Protein 6JIE (pdb70)

Structure (mmCIF, N/CA/C/O backbone):
data_6JIE
#
_entry.id   6JIE
#
_cell.length_a   28.936
_cell.length_b   34.356
_cell.length_c   42.371
_cell.angle_alpha   90.070
_cell.angle_beta   104.480
_cell.angle_gamma   105.490
#
_symmetry.space_group_name_H-M   'P 1'
#
loop_
_entity.id
_entity.type
_entity.pdbx_description
1 polymer YaeO
2 non-polymer 'MAGNESIUM ION'
3 water water
#
loop_
_atom_site.group_PDB
_atom_site.id
_atom_site.type_symbol
_atom_site.label_atom_id
_atom_site.label_alt_id
_atom_site.label_comp_id
_atom_site.label_asym_id
_atom_site.label_entity_id
_atom_site.label_seq_id
_atom_site.pdbx_PDB_ins_code
_atom_site.Cartn_x
_atom_site.Cartn_y
_atom_site.Cartn_z
_atom_site.occupancy
_atom_site.B_iso_or_equiv
_atom_site.auth_seq_id
_atom_site.auth_comp_id
_atom_site.auth_asym_id
_atom_site.auth_atom_id
_atom_site.pdbx_PDB_model_num
ATOM 1 N N . SER A 1 5 ? -15.192 -6.119 -0.603 1.00 63.91 5 SER B N 1
ATOM 2 C CA . SER A 1 5 ? -15.057 -6.315 -2.043 1.00 67.41 5 SER B CA 1
ATOM 3 C C . SER A 1 5 ? -15.062 -4.984 -2.791 1.00 67.64 5 SER B C 1
ATOM 4 O O . SER A 1 5 ? -14.268 -4.091 -2.494 1.00 69.41 5 SER B O 1
ATOM 7 N N . GLN A 1 6 ? -15.965 -4.855 -3.762 1.00 66.68 6 GLN B N 1
ATOM 8 C CA . GLN A 1 6 ? -16.037 -3.679 -4.625 1.00 61.06 6 GLN B CA 1
ATOM 9 C C . GLN A 1 6 ? -17.408 -3.029 -4.480 1.00 56.23 6 GLN B C 1
ATOM 10 O O . GLN A 1 6 ? -18.420 -3.601 -4.901 1.00 61.94 6 GLN B O 1
ATOM 16 N N . TYR A 1 7 ? -17.436 -1.833 -3.897 1.00 45.45 7 TYR B N 1
ATOM 17 C CA . TYR A 1 7 ? -18.683 -1.104 -3.723 1.00 35.34 7 TYR B CA 1
ATOM 18 C C . TYR A 1 7 ? -19.035 -0.329 -4.986 1.00 30.11 7 TYR B C 1
ATOM 19 O O . TYR A 1 7 ? -18.173 0.292 -5.614 1.00 38.80 7 TYR B O 1
ATOM 28 N N . ASP A 1 8 ? -20.307 -0.374 -5.362 1.00 20.75 8 ASP B N 1
ATOM 29 C CA . ASP A 1 8 ? -20.817 0.450 -6.457 1.00 22.22 8 ASP B CA 1
ATOM 30 C C . ASP A 1 8 ? -21.286 1.759 -5.835 1.00 20.51 8 ASP B C 1
ATOM 31 O O . ASP A 1 8 ? -22.406 1.855 -5.331 1.00 18.22 8 ASP B O 1
ATOM 36 N N . TYR A 1 9 ? -20.433 2.781 -5.878 1.00 17.74 9 TYR B N 1
ATOM 37 C CA . TYR A 1 9 ? -20.775 4.032 -5.204 1.00 15.81 9 TYR B CA 1
ATOM 38 C C . TYR A 1 9 ? -21.877 4.799 -5.927 1.00 15.05 9 TYR B C 1
ATOM 39 O O . TYR A 1 9 ? -22.614 5.571 -5.297 1.00 14.15 9 TYR B O 1
ATOM 48 N N . ILE A 1 10 ? -22.009 4.604 -7.236 1.00 13.06 10 ILE B N 1
ATOM 49 C CA . ILE A 1 10 ? -23.145 5.165 -7.966 1.00 14.37 10 ILE B CA 1
ATOM 50 C C . ILE A 1 10 ? -24.445 4.577 -7.442 1.00 20.67 10 ILE B C 1
ATOM 51 O O . ILE A 1 10 ? -25.403 5.299 -7.140 1.00 15.25 10 ILE B O 1
ATOM 56 N N . GLU A 1 11 ? -24.491 3.246 -7.326 1.00 19.05 11 GLU B N 1
ATOM 57 C CA . GLU A 1 11 ? -25.671 2.577 -6.798 1.00 17.22 11 GLU B CA 1
ATOM 58 C C . GLU A 1 11 ? -25.972 3.039 -5.379 1.00 21.43 11 GLU B C 1
ATOM 59 O O . GLU A 1 11 ? -27.129 3.308 -5.036 1.00 13.23 11 GLU B O 1
ATOM 65 N N . LEU A 1 12 ? -24.936 3.163 -4.548 1.00 17.28 12 LEU B N 1
ATOM 66 C CA . LEU A 1 12 ? -25.135 3.583 -3.167 1.00 13.46 12 LEU B CA 1
ATOM 67 C C . LEU A 1 12 ? -25.642 5.018 -3.075 1.00 14.70 12 LEU B C 1
ATOM 68 O O . LEU A 1 12 ? -26.518 5.310 -2.255 1.00 14.03 12 LEU B O 1
ATOM 73 N N . ALA A 1 13 ? -25.107 5.931 -3.895 1.00 14.22 13 ALA B N 1
ATOM 74 C CA . ALA A 1 13 ? -25.613 7.302 -3.915 1.00 13.13 13 ALA B CA 1
ATOM 75 C C . ALA A 1 13 ? -27.094 7.345 -4.266 1.00 18.60 13 ALA B C 1
ATOM 76 O O . ALA A 1 13 ? -27.858 8.120 -3.684 1.00 13.86 13 ALA B O 1
ATOM 78 N N . CYS A 1 14 ? -27.516 6.533 -5.226 1.00 11.06 14 CYS B N 1
ATOM 79 C CA . CYS A 1 14 ? -28.934 6.469 -5.562 1.00 9.60 14 CYS B CA 1
ATOM 80 C C . CYS A 1 14 ? -29.752 5.817 -4.450 1.00 13.40 14 CYS B C 1
ATOM 81 O O . CYS A 1 14 ? -30.876 6.254 -4.168 1.00 15.04 14 CYS B O 1
ATOM 84 N N . LEU A 1 15 ? -29.224 4.752 -3.826 1.00 13.53 15 LEU B N 1
ATOM 85 C CA . LEU A 1 15 ? -29.967 4.055 -2.778 1.00 14.44 15 LEU B CA 1
ATOM 86 C C . LEU A 1 15 ? -30.367 5.013 -1.666 1.00 15.84 15 LEU B C 1
ATOM 87 O O . LEU A 1 15 ? -31.501 4.975 -1.173 1.00 16.32 15 LEU B O 1
ATOM 92 N N . PHE A 1 16 ? -29.451 5.889 -1.267 1.00 11.80 16 PHE B N 1
ATOM 93 C CA . PHE A 1 16 ? -29.682 6.833 -0.182 1.00 14.84 16 PHE B CA 1
ATOM 94 C C . PHE A 1 16 ? -30.087 8.224 -0.671 1.00 13.48 16 PHE B C 1
ATOM 95 O O . PHE A 1 16 ? -30.196 9.143 0.144 1.00 12.52 16 PHE B O 1
ATOM 103 N N . HIS A 1 17 ? -30.300 8.405 -1.972 1.00 10.26 17 HIS B N 1
ATOM 104 C CA . HIS A 1 17 ? -30.635 9.707 -2.562 1.00 11.96 17 HIS B CA 1
ATOM 105 C C . HIS A 1 17 ? -29.690 10.798 -2.074 1.00 15.16 17 HIS B C 1
ATOM 106 O O . HIS A 1 17 ? -30.102 11.830 -1.539 1.00 12.87 17 HIS B O 1
ATOM 113 N N . LEU A 1 18 ? -28.421 10.553 -2.278 1.00 8.64 18 LEU B N 1
ATOM 114 C CA . LEU A 1 18 ? -27.430 11.475 -1.750 1.00 10.76 18 LEU B CA 1
ATOM 115 C C . LEU A 1 18 ? -27.310 12.705 -2.641 1.00 10.52 18 LEU B C 1
ATOM 116 O O . LEU A 1 18 ? -27.349 12.583 -3.864 1.00 9.64 18 LEU B O 1
ATOM 121 N N . PRO A 1 19 ? -27.111 13.889 -2.053 1.00 9.29 19 PRO B N 1
ATOM 122 C CA . PRO A 1 19 ? -26.753 15.061 -2.858 1.00 8.69 19 PRO B CA 1
ATOM 123 C C . PRO A 1 19 ? -25.324 14.922 -3.357 1.00 13.00 19 PRO B C 1
ATOM 124 O O . PRO A 1 19 ? -24.408 14.682 -2.567 1.00 11.19 19 PRO B O 1
ATOM 128 N N . VAL A 1 20 ? -25.136 15.066 -4.674 1.00 10.34 20 VAL B N 1
ATOM 129 C CA . VAL A 1 20 ? -23.827 14.853 -5.283 1.00 8.39 20 VAL B CA 1
ATOM 130 C C . VAL A 1 20 ? -23.555 15.883 -6.365 1.00 10.96 20 VAL B C 1
ATOM 131 O O . VAL A 1 20 ? -24.470 16.428 -6.984 1.00 10.30 20 VAL B O 1
ATOM 135 N N . LYS A 1 21 ? -22.267 16.135 -6.572 1.00 10.64 21 LYS B N 1
ATOM 136 C CA . LYS A 1 21 ? -21.740 16.905 -7.689 1.00 7.74 21 LYS B CA 1
ATOM 137 C C . LYS A 1 21 ? -21.067 15.924 -8.638 1.00 7.96 21 LYS B C 1
ATOM 138 O O . LYS A 1 21 ? -20.119 15.222 -8.251 1.00 9.48 21 LYS B O 1
ATOM 144 N N . LEU A 1 22 ? -21.534 15.891 -9.880 1.00 10.03 22 LEU B N 1
ATOM 145 C CA . LEU A 1 22 ? -20.982 14.994 -10.885 1.00 10.71 22 LEU B CA 1
ATOM 146 C C . LEU A 1 22 ? -20.187 15.802 -11.892 1.00 12.11 22 LEU B C 1
ATOM 147 O O . LEU A 1 22 ? -20.670 16.819 -12.400 1.00 14.59 22 LEU B O 1
ATOM 152 N N . THR A 1 23 ? -18.968 15.365 -12.164 1.00 10.11 23 THR B N 1
ATOM 153 C CA . THR A 1 23 ? -18.147 15.973 -13.199 1.00 10.36 23 THR B CA 1
ATOM 154 C C . THR A 1 23 ? -17.966 14.965 -14.325 1.00 13.64 23 THR B C 1
ATOM 155 O O . THR A 1 23 ? -17.564 13.826 -14.078 1.00 12.31 23 THR B O 1
ATOM 159 N N . MET A 1 24 ? -18.262 15.389 -15.551 1.00 11.73 24 MET B N 1
ATOM 160 C CA . MET A 1 24 ? -18.159 14.521 -16.712 1.00 14.50 24 MET B CA 1
ATOM 161 C C . MET A 1 24 ? -16.770 14.612 -17.320 1.00 15.19 24 MET B C 1
ATOM 162 O O . MET A 1 24 ? -15.989 15.523 -17.022 1.00 17.04 24 MET B O 1
ATOM 167 N N . LYS A 1 25 ? -16.468 13.645 -18.197 1.00 14.68 25 LYS B N 1
ATOM 168 C CA . LYS A 1 25 ? -15.178 13.640 -18.874 1.00 16.54 25 LYS B CA 1
ATOM 169 C C . LYS A 1 25 ? -15.018 14.857 -19.765 1.00 26.43 25 LYS B C 1
ATOM 170 O O . LYS A 1 25 ? -13.888 15.260 -20.050 1.00 19.20 25 LYS B O 1
ATOM 176 N N . SER A 1 26 ? -16.129 15.457 -20.188 1.00 16.52 26 SER B N 1
ATOM 177 C CA . SER A 1 26 ? -16.095 16.721 -20.908 1.00 22.42 26 SER B CA 1
ATOM 178 C C . SER A 1 26 ? -15.627 17.865 -20.032 1.00 21.27 26 SER B C 1
ATOM 179 O O . SER A 1 26 ? -15.174 18.891 -20.551 1.00 21.25 26 SER B O 1
ATOM 182 N N . GLY A 1 27 ? -15.750 17.715 -18.718 1.00 15.87 27 GLY B N 1
ATOM 183 C CA . GLY A 1 27 ? -15.495 18.773 -17.766 1.00 23.24 27 GLY B CA 1
ATOM 184 C C . GLY A 1 27 ? -16.740 19.450 -17.234 1.00 18.94 27 GLY B C 1
ATOM 185 O O . GLY A 1 27 ? -16.650 20.200 -16.248 1.00 18.33 27 GLY B O 1
ATOM 186 N N . GLU A 1 28 ? -17.897 19.212 -17.843 1.00 16.02 28 GLU B N 1
ATOM 187 C CA . GLU A 1 28 ? -19.120 19.830 -17.351 1.00 12.94 28 GLU B CA 1
ATOM 188 C C . GLU A 1 28 ? -19.464 19.310 -15.960 1.00 11.60 28 GLU B C 1
ATOM 189 O O . GLU A 1 28 ? -19.322 18.119 -15.674 1.00 13.10 28 GLU B O 1
ATOM 195 N N . VAL A 1 29 ? -19.952 20.201 -15.104 1.00 16.03 29 VAL B N 1
ATOM 196 C CA . VAL A 1 29 ? -20.336 19.849 -13.738 1.00 13.10 29 VAL B CA 1
ATOM 197 C C . VAL A 1 29 ? -21.852 19.910 -13.602 1.00 11.54 29 VAL B C 1
ATOM 198 O O . VAL A 1 29 ? -22.500 20.813 -14.143 1.00 14.33 29 VAL B O 1
ATOM 202 N N . TYR A 1 30 ? -22.419 18.930 -12.896 1.00 10.02 30 TYR B N 1
ATOM 203 C CA . TYR A 1 30 ? -23.835 18.909 -12.550 1.00 12.94 30 TYR B CA 1
ATOM 204 C C . TYR A 1 30 ? -23.971 18.693 -11.054 1.00 12.97 30 TYR B C 1
ATOM 205 O O . TYR A 1 30 ? -23.231 17.891 -10.482 1.00 14.47 30 TYR B O 1
ATOM 214 N N . TYR A 1 31 ? -24.935 19.376 -10.428 1.00 15.09 31 TYR B N 1
ATOM 215 C CA . TYR A 1 31 ? -25.238 19.207 -9.008 1.00 15.56 31 TYR B CA 1
ATOM 216 C C . TYR A 1 31 ? -26.678 18.728 -8.843 1.00 12.74 31 TYR B C 1
ATOM 217 O O . TYR A 1 31 ? -27.578 19.226 -9.519 1.00 12.23 31 TYR B O 1
ATOM 226 N N . GLY A 1 32 ? -26.926 17.798 -7.925 1.00 8.04 32 GLY B N 1
ATOM 227 C CA . GLY A 1 32 ? -28.309 17.490 -7.603 1.00 9.94 32 GLY B CA 1
ATOM 228 C C . GLY A 1 32 ? -28.397 16.301 -6.672 1.00 11.22 32 GLY B C 1
ATOM 229 O O . GLY A 1 32 ? -27.435 15.973 -5.982 1.00 12.02 32 GLY B O 1
ATOM 230 N N . VAL A 1 33 ? -29.561 15.657 -6.686 1.00 9.13 33 VAL B N 1
ATOM 231 C CA . VAL A 1 33 ? -29.831 14.492 -5.860 1.00 8.03 33 VAL B CA 1
ATOM 232 C C . VAL A 1 33 ? -29.765 13.250 -6.737 1.00 10.04 33 VAL B C 1
ATOM 233 O O . VAL A 1 33 ? -30.423 13.181 -7.787 1.00 13.52 33 VAL B O 1
ATOM 237 N N . ALA A 1 34 ? -28.959 12.279 -6.320 1.00 8.53 34 ALA B N 1
ATOM 238 C CA . ALA A 1 34 ? -28.850 11.016 -7.044 1.00 7.36 34 ALA B CA 1
ATOM 239 C C . ALA A 1 34 ? -30.156 10.244 -6.927 1.00 14.75 34 ALA B C 1
ATOM 240 O O . ALA A 1 34 ? -30.539 9.832 -5.829 1.00 14.26 34 ALA B O 1
ATOM 242 N N . ALA A 1 35 ? -30.838 10.044 -8.051 1.00 14.05 35 ALA B N 1
ATOM 243 C CA . ALA A 1 35 ? -32.190 9.505 -8.045 1.00 13.12 35 ALA B CA 1
ATOM 244 C C . ALA A 1 35 ? -32.231 8.008 -8.311 1.00 15.94 35 ALA B C 1
ATOM 245 O O . ALA A 1 35 ? -32.834 7.255 -7.537 1.00 16.90 35 ALA B O 1
ATOM 247 N N . ASP A 1 36 ? -31.611 7.561 -9.397 1.00 12.23 36 ASP B N 1
ATOM 248 C CA . ASP A 1 36 ? -31.733 6.168 -9.792 1.00 10.44 36 ASP B CA 1
ATOM 249 C C . ASP A 1 36 ? -30.706 5.897 -10.878 1.00 10.53 36 ASP B C 1
ATOM 250 O O . ASP A 1 36 ? -30.133 6.821 -11.469 1.00 16.67 36 ASP B O 1
ATOM 255 N N . THR A 1 37 ? -30.456 4.620 -11.107 1.00 13.42 37 THR B N 1
ATOM 256 C CA . THR A 1 37 ? -29.710 4.190 -12.274 1.00 18.42 37 THR B CA 1
ATOM 257 C C . THR A 1 37 ? -30.706 3.623 -13.271 1.00 18.95 37 THR B C 1
ATOM 258 O O . THR A 1 37 ? -31.637 2.905 -12.895 1.00 24.35 37 THR B O 1
ATOM 262 N N . GLN A 1 38 ? -30.550 3.994 -14.535 1.00 14.06 38 GLN B N 1
ATOM 263 C CA . GLN A 1 38 ? -31.436 3.470 -15.562 1.00 15.74 38 GLN B CA 1
ATOM 264 C C . GLN A 1 38 ? -30.724 3.628 -16.891 1.00 16.34 38 GLN B C 1
ATOM 265 O O . GLN A 1 38 ? -29.715 4.326 -16.988 1.00 17.93 38 GLN B O 1
ATOM 271 N N . ARG A 1 39 ? -31.259 2.973 -17.916 1.00 20.08 39 ARG B N 1
ATOM 272 C CA . ARG A 1 39 ? -30.753 3.171 -19.262 1.00 19.22 39 ARG B CA 1
ATOM 273 C C . ARG A 1 39 ? -31.523 4.289 -19.952 1.00 27.56 39 ARG B C 1
ATOM 274 O O . ARG A 1 39 ? -32.732 4.436 -19.760 1.00 29.26 39 ARG B O 1
ATOM 282 N N . ASN A 1 40 ? -30.813 5.082 -20.750 1.00 20.16 40 ASN B N 1
ATOM 283 C CA . ASN A 1 40 ? -31.453 6.128 -21.538 1.00 14.33 40 ASN B CA 1
ATOM 284 C C . ASN A 1 40 ? -32.063 5.504 -22.790 1.00 19.38 40 ASN B C 1
ATOM 285 O O . ASN A 1 40 ? -32.064 4.284 -22.958 1.00 18.45 40 ASN B O 1
ATOM 290 N N . SER A 1 41 ? -32.590 6.336 -23.694 1.00 21.84 41 SER B N 1
ATOM 291 C CA . SER A 1 41 ? -33.239 5.818 -24.896 1.00 20.96 41 SER B CA 1
ATOM 292 C C . SER A 1 41 ? -32.259 5.126 -25.827 1.00 20.86 41 SER B C 1
ATOM 293 O O . SER A 1 41 ? -32.676 4.300 -26.643 1.00 23.94 41 SER B O 1
ATOM 296 N N . GLN A 1 42 ? -30.973 5.453 -25.723 1.00 21.71 42 GLN B N 1
ATOM 297 C CA . GLN A 1 42 ? -29.909 4.801 -26.466 1.00 21.14 42 GLN B CA 1
ATOM 298 C C . GLN A 1 42 ? -29.416 3.518 -25.801 1.00 21.27 42 GLN B C 1
ATOM 299 O O . GLN A 1 42 ? -28.484 2.886 -26.320 1.00 21.00 42 GLN B O 1
ATOM 305 N N . LYS A 1 43 ? -30.035 3.118 -24.688 1.00 19.44 43 LYS B N 1
ATOM 306 C CA . LYS A 1 43 ? -29.714 1.912 -23.929 1.00 17.36 43 LYS B CA 1
ATOM 307 C C . LYS A 1 43 ? -28.361 2.004 -23.248 1.00 18.08 43 LYS B C 1
ATOM 308 O O . LYS A 1 43 ? -27.744 0.972 -22.953 1.00 19.06 43 LYS B O 1
ATOM 314 N N . GLN A 1 44 ? -27.888 3.223 -22.997 1.00 15.13 44 GLN B N 1
ATOM 315 C CA . GLN A 1 44 ? -26.652 3.453 -22.264 1.00 15.83 44 GLN B CA 1
ATOM 316 C C . GLN A 1 44 ? -26.961 3.558 -20.779 1.00 12.60 44 GLN B C 1
ATOM 317 O O . GLN A 1 44 ? -27.985 4.116 -20.400 1.00 17.16 44 GLN B O 1
ATOM 323 N N . GLU A 1 45 ? -26.083 2.993 -19.947 1.00 14.83 45 GLU B N 1
ATOM 324 C CA . GLU A 1 45 ? -26.283 3.051 -18.501 1.00 16.93 45 GLU B CA 1
ATOM 325 C C . GLU A 1 45 ? -26.110 4.482 -18.024 1.00 16.62 45 GLU B C 1
ATOM 326 O O . GLU A 1 45 ? -25.119 5.137 -18.357 1.00 18.15 45 GLU B O 1
ATOM 332 N N . CYS A 1 46 ? -27.059 4.952 -17.218 1.00 13.57 46 CYS B N 1
ATOM 333 C CA . CYS A 1 46 ? -27.054 6.331 -16.750 1.00 13.37 46 CYS B CA 1
ATOM 334 C C . CYS A 1 46 ? -27.351 6.380 -15.261 1.00 13.17 46 CYS B C 1
ATOM 335 O O . CYS A 1 46 ? -27.958 5.471 -14.688 1.00 14.34 46 CYS B O 1
ATOM 338 N N . ILE A 1 47 ? -26.920 7.468 -14.637 1.00 13.43 47 ILE B N 1
ATOM 339 C CA . ILE A 1 47 ? -27.467 7.883 -13.351 1.00 10.33 47 ILE B CA 1
ATOM 340 C C . ILE A 1 47 ? -28.473 8.996 -13.615 1.00 11.52 47 ILE B C 1
ATOM 341 O O . ILE A 1 47 ? -28.203 9.914 -14.395 1.00 11.13 47 ILE B O 1
ATOM 346 N N . ALA A 1 48 ? -29.648 8.897 -12.998 1.00 11.42 48 ALA B N 1
ATOM 347 C CA . ALA A 1 48 ? -30.632 9.965 -13.061 1.00 10.48 48 ALA B CA 1
ATOM 348 C C . ALA A 1 48 ? -30.321 10.939 -11.936 1.00 10.90 48 ALA B C 1
ATOM 349 O O . ALA A 1 48 ? -30.320 10.551 -10.768 1.00 12.09 48 ALA B O 1
ATOM 351 N N . LEU A 1 49 ? -30.019 12.179 -12.293 1.00 11.47 49 LEU B N 1
ATOM 352 C CA . LEU A 1 49 ? -29.617 13.198 -11.332 1.00 12.61 49 LEU B CA 1
ATOM 353 C C . LEU A 1 49 ? -30.676 14.287 -11.343 1.00 11.45 49 LEU B C 1
ATOM 354 O O . LEU A 1 49 ? -30.873 14.952 -12.363 1.00 11.70 49 LEU B O 1
ATOM 359 N N . ARG A 1 50 ? -31.352 14.472 -10.214 1.00 11.88 50 ARG B N 1
ATOM 360 C CA . ARG A 1 50 ? -32.395 15.495 -10.112 1.00 8.51 50 ARG B CA 1
ATOM 361 C C . ARG A 1 50 ? -31.732 16.805 -9.721 1.00 11.49 50 ARG B C 1
ATOM 362 O O . ARG A 1 50 ? -31.342 17.001 -8.570 1.00 12.09 50 ARG B O 1
ATOM 370 N N . GLY A 1 51 ? -31.586 17.707 -10.686 1.00 11.69 51 GLY B N 1
ATOM 371 C CA . GLY A 1 51 ? -31.008 19.005 -10.435 1.00 10.56 51 GLY B CA 1
ATOM 372 C C . GLY A 1 51 ? -32.036 20.027 -9.990 1.00 12.71 51 GLY B C 1
ATOM 373 O O . GLY A 1 51 ? -33.211 19.726 -9.760 1.00 10.91 51 GLY B O 1
ATOM 374 N N . GLU A 1 52 ? -31.574 21.280 -9.902 1.00 18.61 52 GLU B N 1
ATOM 375 C CA . GLU A 1 52 ? -32.416 22.339 -9.363 1.00 17.46 52 GLU B CA 1
ATOM 376 C C . GLU A 1 52 ? -33.659 22.526 -10.213 1.00 19.07 52 GLU B C 1
ATOM 377 O O . GLU A 1 52 ? -34.766 22.641 -9.685 1.00 18.61 52 GLU B O 1
ATOM 383 N N . GLU A 1 53 ? -33.503 22.492 -11.540 1.00 16.73 53 GLU B N 1
ATOM 384 C CA . GLU A 1 53 ? -34.588 22.811 -12.448 1.00 24.09 53 GLU B CA 1
ATOM 385 C C . GLU A 1 53 ? -35.018 21.655 -13.327 1.00 21.79 53 GLU B C 1
ATOM 386 O O . GLU A 1 53 ? -36.114 21.722 -13.896 1.00 22.85 53 GLU B O 1
ATOM 392 N N . GLU A 1 54 ? -34.208 20.606 -13.442 1.00 19.59 54 GLU B N 1
ATOM 393 C CA . GLU A 1 54 ? -34.487 19.501 -14.347 1.00 17.58 54 GLU B CA 1
ATOM 394 C C . GLU A 1 54 ? -33.734 18.269 -13.874 1.00 18.54 54 GLU B C 1
ATOM 395 O O . GLU A 1 54 ? -32.828 18.343 -13.036 1.00 16.63 54 GLU B O 1
ATOM 401 N N . THR A 1 55 ? -34.108 17.133 -14.451 1.00 16.69 55 THR B N 1
ATOM 402 C CA . THR A 1 55 ? -33.463 15.855 -14.194 1.00 15.67 55 THR B CA 1
ATOM 403 C C . THR A 1 55 ? -32.686 15.439 -15.432 1.00 14.75 55 THR B C 1
ATOM 404 O O . THR A 1 55 ? -33.208 15.517 -16.550 1.00 14.26 55 THR B O 1
ATOM 408 N N . TRP A 1 56 ? -31.437 15.026 -15.229 1.00 10.99 56 TRP B N 1
ATOM 409 C CA . TRP A 1 56 ? -30.553 14.597 -16.306 1.00 11.51 56 TRP B CA 1
ATOM 410 C C . TRP A 1 56 ? -30.316 13.097 -16.222 1.00 12.87 56 TRP B C 1
ATOM 411 O O . TRP A 1 56 ? -30.217 12.533 -15.127 1.00 12.66 56 TRP B O 1
ATOM 422 N N . LEU A 1 57 ? -30.229 12.449 -17.386 1.00 14.36 57 LEU B N 1
ATOM 423 C CA . LEU A 1 57 ? -29.720 11.082 -17.482 1.00 15.94 57 LEU B CA 1
ATOM 424 C C . LEU A 1 57 ? -28.300 11.179 -18.006 1.00 12.21 57 LEU B C 1
ATOM 425 O O . LEU A 1 57 ? -28.091 11.422 -19.202 1.00 13.99 57 LEU B O 1
ATOM 430 N N . LEU A 1 58 ? -27.341 10.979 -17.111 1.00 11.59 58 LEU B N 1
ATOM 431 C CA . LEU A 1 58 ? -25.925 11.169 -17.384 1.00 11.90 58 LEU B CA 1
ATOM 432 C C . LEU A 1 58 ? -25.247 9.818 -17.484 1.00 13.40 58 LEU B C 1
ATOM 433 O O . LEU A 1 58 ? -25.347 8.998 -16.566 1.00 16.00 58 LEU B O 1
ATOM 438 N N . GLU A 1 59 ? -24.539 9.602 -18.585 1.00 15.80 59 GLU B N 1
ATOM 439 C CA . GLU A 1 59 ? -23.948 8.302 -18.862 1.00 14.07 59 GLU B CA 1
ATOM 440 C C . GLU A 1 59 ? -22.866 7.984 -17.847 1.00 14.76 59 GLU B C 1
ATOM 441 O O . GLU A 1 59 ? -21.904 8.746 -17.693 1.00 14.25 59 GLU B O 1
ATOM 447 N N . THR A 1 60 ? -22.992 6.834 -17.185 1.00 20.53 60 THR B N 1
ATOM 448 C CA . THR A 1 60 ? -21.990 6.485 -16.191 1.00 13.69 60 THR B CA 1
ATOM 449 C C . THR A 1 60 ? -20.616 6.300 -16.819 1.00 14.00 60 THR B C 1
ATOM 450 O O . THR A 1 60 ? -19.613 6.619 -16.170 1.00 17.22 60 THR B O 1
ATOM 454 N N . ASP A 1 61 ? -20.546 5.819 -18.079 1.00 15.76 61 ASP B N 1
ATOM 455 C CA . ASP A 1 61 ? -19.262 5.712 -18.772 1.00 17.40 61 ASP B CA 1
ATOM 456 C C . ASP A 1 61 ? -18.610 7.066 -18.993 1.00 26.15 61 ASP B C 1
ATOM 457 O O . ASP A 1 61 ? -17.417 7.121 -19.313 1.00 25.18 61 ASP B O 1
ATOM 462 N N . GLN A 1 62 ? -19.368 8.153 -18.886 1.00 18.69 62 GLN B N 1
ATOM 463 C CA . GLN A 1 62 ? -18.842 9.491 -19.102 1.00 18.48 62 GLN B CA 1
ATOM 464 C C . GLN A 1 62 ? -18.563 10.228 -17.803 1.00 15.19 62 GLN B C 1
ATOM 465 O O . GLN A 1 62 ? -18.211 11.407 -17.839 1.00 14.83 62 GLN B O 1
ATOM 471 N N . LEU A 1 63 ? -18.694 9.567 -16.657 1.00 14.54 63 LEU B N 1
ATOM 472 C CA . LEU A 1 63 ? -18.422 10.236 -15.389 1.00 16.62 63 LEU B CA 1
ATOM 473 C C . LEU A 1 63 ? -16.921 10.305 -15.148 1.00 21.73 63 LEU B C 1
ATOM 474 O O . LEU A 1 63 ? -16.206 9.313 -15.331 1.00 23.24 63 LEU B O 1
ATOM 479 N N . SER A 1 64 ? -16.446 11.479 -14.741 1.00 12.52 64 SER B N 1
ATOM 480 C CA . SER A 1 64 ? -15.074 11.641 -14.276 1.00 13.66 64 SER B CA 1
ATOM 481 C C . SER A 1 64 ? -14.968 11.567 -12.760 1.00 14.54 64 SER B C 1
ATOM 482 O O . SER A 1 64 ? -14.033 10.957 -12.235 1.00 17.88 64 SER B O 1
ATOM 485 N N . SER A 1 65 ? -15.910 12.167 -12.039 1.00 13.34 65 SER B N 1
ATOM 486 C CA . SER A 1 65 ? -15.862 12.121 -10.584 1.00 12.55 65 SER B CA 1
ATOM 487 C C . SER A 1 65 ? -17.259 12.344 -10.028 1.00 11.77 65 SER B C 1
ATOM 488 O O . SER A 1 65 ? -18.131 12.921 -10.687 1.00 12.34 65 SER B O 1
ATOM 491 N N . MET A 1 66 ? -17.467 11.842 -8.811 1.00 10.85 66 MET B N 1
ATOM 492 C CA . MET A 1 66 ? -18.679 12.093 -8.037 1.00 8.86 66 MET B CA 1
ATOM 493 C C . MET A 1 66 ? -18.255 12.602 -6.668 1.00 9.90 66 MET B C 1
ATOM 494 O O . MET A 1 66 ? -17.440 11.963 -5.993 1.00 15.61 66 MET B O 1
ATOM 499 N N . GLU A 1 67 ? -18.788 13.754 -6.268 1.00 10.03 67 GLU B N 1
ATOM 500 C CA . GLU A 1 67 ? -18.422 14.407 -5.015 1.00 10.43 67 GLU B CA 1
ATOM 501 C C . GLU A 1 67 ? -19.646 14.507 -4.114 1.00 13.29 67 GLU B C 1
ATOM 502 O O . GLU A 1 67 ? -20.710 14.951 -4.551 1.00 11.39 67 GLU B O 1
ATOM 508 N N . ALA A 1 68 ? -19.497 14.088 -2.857 1.00 10.87 68 ALA B N 1
ATOM 509 C CA . ALA A 1 68 ? -20.566 14.252 -1.879 1.00 15.61 68 ALA B CA 1
ATOM 510 C C . ALA A 1 68 ? -20.815 15.724 -1.573 1.00 16.27 68 ALA B C 1
ATOM 511 O O . ALA A 1 68 ? -19.873 16.490 -1.337 1.00 17.58 68 ALA B O 1
ATOM 513 N N . LEU A 1 69 ? -22.089 16.124 -1.557 1.00 13.23 69 LEU B N 1
ATOM 514 C CA . LEU A 1 69 ? -22.468 17.458 -1.110 1.00 10.37 69 LEU B CA 1
ATOM 515 C C . LEU A 1 69 ? -23.061 17.452 0.297 1.00 11.46 69 LEU B C 1
ATOM 516 O O . LEU A 1 69 ? -23.599 18.471 0.744 1.00 19.50 69 LEU B O 1
ATOM 521 N N . SER A 1 70 ? -22.977 16.336 1.002 1.00 12.10 70 SER B N 1
ATOM 522 C CA . SER A 1 70 ? -23.379 16.287 2.398 1.00 16.30 70 SER B CA 1
ATOM 523 C C . SER A 1 70 ? -22.376 15.453 3.169 1.00 14.13 70 SER B C 1
ATOM 524 O O . SER A 1 70 ? -21.578 14.706 2.591 1.00 12.27 70 SER B O 1
ATOM 527 N N . GLU A 1 71 ? -22.446 15.575 4.491 1.00 17.93 71 GLU B N 1
ATOM 528 C CA . GLU A 1 71 ? -21.646 14.742 5.371 1.00 22.39 71 GLU B CA 1
ATOM 529 C C . GLU A 1 71 ? -22.282 13.362 5.448 1.00 20.26 71 GLU B C 1
ATOM 530 O O . GLU A 1 71 ? -23.438 13.225 5.866 1.00 21.13 71 GLU B O 1
ATOM 536 N N . GLN A 1 72 ? -21.536 12.349 5.034 1.00 15.02 72 GLN B N 1
ATOM 537 C CA . GLN A 1 72 ? -21.953 10.965 5.186 1.00 19.49 72 GLN B CA 1
ATOM 538 C C . GLN A 1 72 ? -20.706 10.093 5.175 1.00 19.97 72 GLN B C 1
ATOM 539 O O . GLN A 1 72 ? -19.637 10.543 4.745 1.00 19.36 72 GLN B O 1
ATOM 545 N N . PRO A 1 73 ? -20.790 8.869 5.694 1.00 21.42 73 PRO B N 1
ATOM 546 C CA . PRO A 1 73 ? -19.580 8.062 5.886 1.00 23.06 73 PRO B CA 1
ATOM 547 C C . PRO A 1 73 ? -19.102 7.325 4.647 1.00 19.78 73 PRO B C 1
ATOM 548 O O . PRO A 1 73 ? -18.125 6.575 4.742 1.00 26.48 73 PRO B O 1
ATOM 552 N N . HIS A 1 74 ? -19.741 7.507 3.496 1.00 18.15 74 HIS B N 1
ATOM 553 C CA . HIS A 1 74 ? -19.481 6.618 2.373 1.00 17.21 74 HIS B CA 1
ATOM 554 C C . HIS A 1 74 ? -18.387 7.144 1.455 1.00 16.40 74 HIS B C 1
ATOM 555 O O . HIS A 1 74 ? -17.489 6.388 1.078 1.00 21.69 74 HIS B O 1
ATOM 562 N N . PHE A 1 75 ? -18.443 8.425 1.093 1.00 15.63 75 PHE B N 1
ATOM 563 C CA . PHE A 1 75 ? -17.411 8.991 0.238 1.00 22.03 75 PHE B CA 1
ATOM 564 C C . PHE A 1 75 ? -17.388 10.505 0.384 1.00 13.66 75 PHE B C 1
ATOM 565 O O . PHE A 1 75 ? -18.375 11.135 0.784 1.00 12.24 75 PHE B O 1
ATOM 573 N N . SER A 1 76 ? -16.233 11.071 0.039 1.00 13.46 76 SER B N 1
ATOM 574 C CA . SER A 1 76 ? -16.085 12.493 -0.236 1.00 10.81 76 SER B CA 1
ATOM 575 C C . SER A 1 76 ? -16.041 12.691 -1.749 1.00 11.27 76 SER B C 1
ATOM 576 O O . SER A 1 76 ? -17.065 13.015 -2.367 1.00 14.51 76 SER B O 1
ATOM 579 N N . VAL A 1 77 ? -14.875 12.467 -2.364 1.00 16.48 77 VAL B N 1
ATOM 580 C CA . VAL A 1 77 ? -14.725 12.529 -3.817 1.00 12.28 77 VAL B CA 1
ATOM 581 C C . VAL A 1 77 ? -14.303 11.161 -4.336 1.00 11.99 77 VAL B C 1
ATOM 582 O O . VAL A 1 77 ? -13.320 10.579 -3.854 1.00 16.26 77 VAL B O 1
ATOM 586 N N . ILE A 1 78 ? -15.059 10.653 -5.306 1.00 12.20 78 ILE B N 1
ATOM 587 C CA . ILE A 1 78 ? -14.779 9.410 -6.011 1.00 15.17 78 ILE B CA 1
ATOM 588 C C . ILE A 1 78 ? -14.326 9.785 -7.409 1.00 15.63 78 ILE B C 1
ATOM 589 O O . ILE A 1 78 ? -15.009 10.551 -8.100 1.00 13.24 78 ILE B O 1
ATOM 594 N N . HIS A 1 79 ? -13.177 9.268 -7.822 1.00 17.21 79 HIS B N 1
ATOM 595 C CA . HIS A 1 79 ? -12.669 9.477 -9.170 1.00 18.30 79 HIS B CA 1
ATOM 596 C C . HIS A 1 79 ? -12.793 8.177 -9.949 1.00 23.51 79 HIS B C 1
ATOM 597 O O . HIS A 1 79 ? -12.327 7.127 -9.493 1.00 25.44 79 HIS B O 1
ATOM 604 N N . PHE A 1 80 ? -13.408 8.249 -11.124 1.00 24.51 80 PHE B N 1
ATOM 605 C CA . PHE A 1 80 ? -13.647 7.070 -11.945 1.00 27.90 80 PHE B CA 1
ATOM 606 C C . PHE A 1 80 ? -12.571 6.904 -13.009 1.00 36.02 80 PHE B C 1
ATOM 607 O O . PHE A 1 80 ? -12.007 7.882 -13.506 1.00 35.08 80 PHE B O 1
ATOM 615 N N . LYS A 1 81 ? -12.298 5.640 -13.342 1.00 47.39 81 LYS B N 1
ATOM 616 C CA . LYS A 1 81 ? -11.531 5.215 -14.522 1.00 57.15 81 LYS B CA 1
ATOM 617 C C . LYS A 1 81 ? -10.557 6.246 -15.095 1.00 60.53 81 LYS B C 1
ATOM 618 O O . LYS A 1 81 ? -10.374 6.336 -16.310 1.00 68.78 81 LYS B O 1
ATOM 624 N N . SER B 1 5 ? -36.744 3.732 -1.319 1.00 55.03 5 SER A N 1
ATOM 625 C CA . SER B 1 5 ? -35.935 4.826 -0.793 1.00 56.40 5 SER A CA 1
ATOM 626 C C . SER B 1 5 ? -36.794 6.064 -0.533 1.00 56.96 5 SER A C 1
ATOM 627 O O . SER B 1 5 ? -37.912 6.169 -1.039 1.00 61.78 5 SER A O 1
ATOM 630 N N . GLN B 1 6 ? -36.269 6.999 0.261 1.00 54.02 6 GLN A N 1
ATOM 631 C CA . GLN B 1 6 ? -37.016 8.181 0.672 1.00 49.39 6 GLN A CA 1
ATOM 632 C C . GLN B 1 6 ? -36.123 9.413 0.584 1.00 37.90 6 GLN A C 1
ATOM 633 O O . GLN B 1 6 ? -34.952 9.369 0.972 1.00 45.01 6 GLN A O 1
ATOM 639 N N . TYR B 1 7 ? -36.680 10.512 0.079 1.00 34.43 7 TYR A N 1
ATOM 640 C CA . TYR B 1 7 ? -35.933 11.755 -0.090 1.00 29.14 7 TYR A CA 1
ATOM 641 C C . TYR B 1 7 ? -35.974 12.604 1.178 1.00 27.47 7 TYR A C 1
ATOM 642 O O . TYR B 1 7 ? -36.983 12.640 1.888 1.00 32.08 7 TYR A O 1
ATOM 651 N N . ASP B 1 8 ? -34.864 13.285 1.457 1.00 18.09 8 ASP A N 1
ATOM 652 C CA . ASP B 1 8 ? -34.801 14.290 2.522 1.00 16.38 8 ASP A CA 1
ATOM 653 C C . ASP B 1 8 ? -35.121 15.640 1.897 1.00 15.33 8 ASP A C 1
ATOM 654 O O . ASP B 1 8 ? -34.244 16.299 1.326 1.00 17.85 8 ASP A O 1
ATOM 659 N N . TYR B 1 9 ? -36.380 16.065 2.000 1.00 15.89 9 TYR A N 1
ATOM 660 C CA . TYR B 1 9 ? -36.762 17.309 1.339 1.00 15.49 9 TYR A CA 1
ATOM 661 C C . TYR B 1 9 ? -36.239 18.535 2.062 1.00 14.72 9 TYR A C 1
ATOM 662 O O . TYR B 1 9 ? -36.086 19.583 1.434 1.00 11.44 9 TYR A O 1
ATOM 671 N N . ILE B 1 10 ? -35.956 18.433 3.358 1.00 12.67 10 ILE A N 1
ATOM 672 C CA . ILE B 1 10 ? -35.302 19.540 4.048 1.00 10.41 10 ILE A CA 1
ATOM 673 C C . ILE B 1 10 ? -33.894 19.723 3.508 1.00 12.29 10 ILE A C 1
ATOM 674 O O . ILE B 1 10 ? -33.486 20.839 3.171 1.00 13.52 10 ILE A O 1
ATOM 679 N N . GLU B 1 11 ? -33.156 18.614 3.371 1.00 13.98 11 GLU A N 1
ATOM 680 C CA . GLU B 1 11 ? -31.811 18.652 2.814 1.00 14.00 11 GLU A CA 1
ATOM 681 C C . GLU B 1 11 ? -31.830 19.206 1.395 1.00 16.94 11 GLU A C 1
ATOM 682 O O . GLU B 1 11 ? -31.020 20.068 1.043 1.00 13.00 11 GLU A O 1
ATOM 688 N N . LEU B 1 12 ? -32.768 18.723 0.575 1.00 16.45 12 LEU A N 1
ATOM 689 C CA . LEU B 1 12 ? -32.885 19.157 -0.812 1.00 13.67 12 LEU A CA 1
ATOM 690 C C . LEU B 1 12 ? -33.235 20.640 -0.915 1.00 11.70 12 LEU A C 1
ATOM 691 O O . LEU B 1 12 ? -32.713 21.352 -1.783 1.00 16.38 12 LEU A O 1
ATOM 696 N N . ALA B 1 13 ? -34.136 21.123 -0.059 1.00 14.87 13 ALA A N 1
A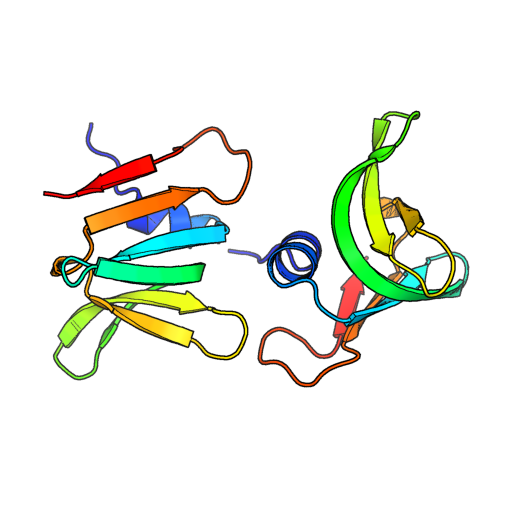TOM 697 C CA . ALA B 1 13 ? -34.476 22.538 -0.074 1.00 11.72 13 ALA A CA 1
ATOM 698 C C . ALA B 1 13 ? -33.254 23.398 0.221 1.00 16.53 13 ALA A C 1
ATOM 699 O O . ALA B 1 13 ? -33.055 24.448 -0.401 1.00 13.31 13 ALA A O 1
ATOM 701 N N . CYS B 1 14 ? -32.426 22.969 1.172 1.00 9.69 14 CYS A N 1
ATOM 702 C CA . CYS B 1 14 ? -31.222 23.721 1.504 1.00 9.91 14 CYS A CA 1
ATOM 703 C C . CYS B 1 14 ? -30.189 23.626 0.387 1.00 14.96 14 CYS A C 1
ATOM 704 O O . CYS B 1 14 ? -29.523 24.619 0.070 1.00 19.23 14 CYS A O 1
ATOM 707 N N . LEU B 1 15 ? -30.057 22.437 -0.227 1.00 16.55 15 LEU A N 1
ATOM 708 C CA . LEU B 1 15 ? -29.118 22.218 -1.325 1.00 15.22 15 LEU A CA 1
ATOM 709 C C . LEU B 1 15 ? -29.325 23.221 -2.448 1.00 17.88 15 LEU A C 1
ATOM 710 O O . LEU B 1 15 ? -28.360 23.757 -3.003 1.00 17.39 15 LEU A O 1
ATOM 715 N N . PHE B 1 16 ? -30.575 23.463 -2.810 1.00 12.93 16 PHE A N 1
ATOM 716 C CA . PHE B 1 16 ? -30.924 24.345 -3.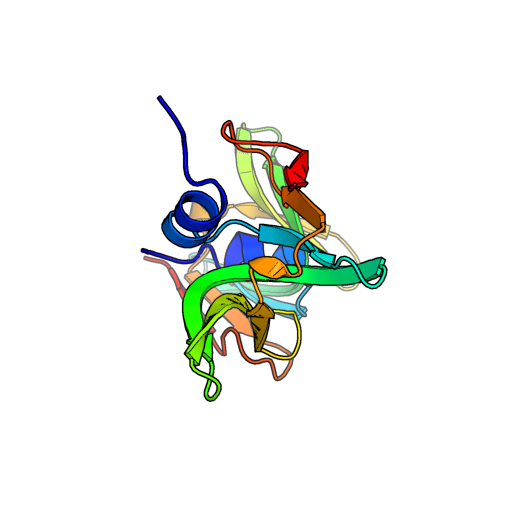917 1.00 13.78 16 PHE A CA 1
ATOM 717 C C . PHE B 1 16 ? -31.334 25.736 -3.452 1.00 15.67 16 PHE A C 1
ATOM 718 O O . PHE B 1 16 ? -31.748 26.558 -4.278 1.00 14.94 16 PHE A O 1
ATOM 726 N N . HIS B 1 17 ? -31.232 26.002 -2.156 1.00 11.46 17 HIS A N 1
ATOM 727 C CA . HIS B 1 17 ? -31.673 27.251 -1.524 1.00 10.71 17 HIS A CA 1
ATOM 728 C C . HIS B 1 17 ? -33.055 27.669 -2.018 1.00 15.33 17 HIS A C 1
ATOM 729 O O . HIS B 1 17 ? -33.259 28.770 -2.541 1.00 13.11 17 HIS A O 1
ATOM 736 N N . LEU B 1 18 ? -34.004 2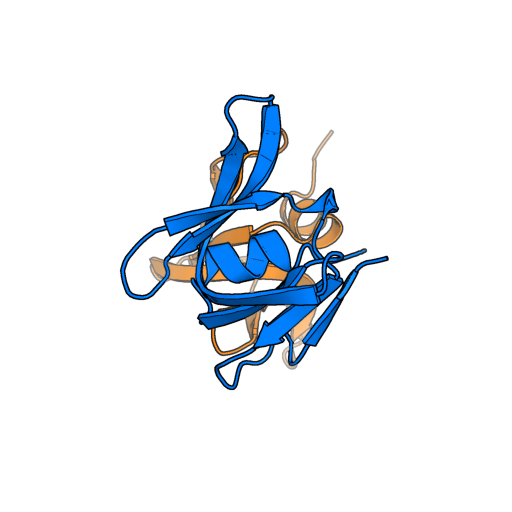6.759 -1.849 1.00 9.93 18 LEU A N 1
ATOM 737 C CA . LEU B 1 18 ? -35.348 27.012 -2.334 1.00 9.97 18 LEU A CA 1
ATOM 738 C C . LEU B 1 18 ? -36.056 28.032 -1.450 1.00 13.63 18 LEU A C 1
ATOM 739 O O . LEU B 1 18 ? -35.907 28.002 -0.222 1.00 13.03 18 LEU A O 1
ATOM 744 N N . PRO B 1 19 ? -36.832 28.941 -2.041 1.00 9.90 19 PRO A N 1
ATOM 745 C CA . PRO B 1 19 ? -37.753 29.760 -1.240 1.00 10.30 19 PRO A CA 1
ATOM 746 C C . PRO B 1 19 ? -38.916 28.907 -0.756 1.00 12.34 19 PRO A C 1
ATOM 747 O O . PRO B 1 19 ? -39.557 28.209 -1.549 1.00 15.00 19 PRO A O 1
ATOM 751 N N . VAL B 1 20 ? -39.188 28.964 0.556 1.00 12.92 20 VAL A N 1
ATOM 752 C CA . VAL B 1 20 ? -40.172 28.088 1.181 1.00 9.47 20 VAL A CA 1
ATOM 753 C C . VAL B 1 20 ? -40.963 28.838 2.242 1.00 11.64 20 VAL A C 1
ATOM 754 O O . VAL B 1 20 ? -40.477 29.790 2.859 1.00 14.94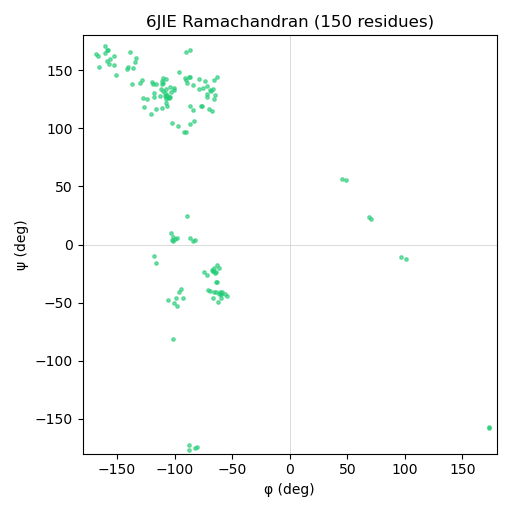 20 VAL A O 1
ATOM 758 N N . LYS B 1 21 ? -42.198 28.396 2.435 1.00 9.68 21 LYS A N 1
ATOM 759 C CA . LYS B 1 21 ? -43.041 28.799 3.550 1.00 9.49 21 LYS A CA 1
ATOM 760 C C . LYS B 1 21 ? -43.108 27.623 4.514 1.00 8.16 21 LYS A C 1
ATOM 761 O O . LYS B 1 21 ? -43.583 26.543 4.141 1.00 12.14 21 LYS A O 1
ATOM 767 N N . LEU B 1 22 ? -42.635 27.836 5.747 1.00 9.83 22 LEU A N 1
ATOM 768 C CA . LEU B 1 22 ? -42.606 26.806 6.777 1.00 12.33 22 LEU A CA 1
ATOM 769 C C . LEU B 1 22 ? -43.706 27.078 7.793 1.00 16.81 22 LEU A C 1
ATOM 770 O O . LEU B 1 22 ? -43.790 28.180 8.338 1.00 14.10 22 LEU A O 1
ATOM 775 N N . THR B 1 23 ? -44.552 26.087 8.030 1.00 12.06 23 THR A N 1
ATOM 776 C CA . THR B 1 23 ? -45.559 26.148 9.081 1.00 12.51 23 THR A CA 1
ATOM 777 C C . THR B 1 23 ? -45.141 25.214 10.209 1.00 11.04 23 THR A C 1
ATOM 778 O O . THR B 1 23 ? -44.902 24.027 9.971 1.00 12.31 23 THR A O 1
ATOM 782 N N . MET B 1 24 ? -45.052 25.752 11.427 1.00 11.48 24 MET A N 1
ATOM 783 C CA . MET B 1 24 ? -44.681 24.937 12.574 1.00 16.36 24 MET A CA 1
ATOM 784 C C . MET B 1 24 ? -45.904 24.274 13.186 1.00 16.97 24 MET A C 1
ATOM 785 O O . MET B 1 24 ? -47.054 24.617 12.890 1.00 16.72 24 MET A O 1
ATOM 790 N N . LYS B 1 25 ? -45.638 23.313 14.073 1.00 15.07 25 LYS A N 1
ATOM 791 C CA . LYS B 1 25 ? -46.717 22.613 14.744 1.00 17.07 25 LYS A CA 1
ATOM 792 C C . LYS B 1 25 ? -47.507 23.553 15.637 1.00 19.50 25 LYS A C 1
ATOM 793 O O . LYS B 1 25 ? -48.691 23.302 15.887 1.00 20.15 25 LYS A O 1
ATOM 799 N N . SER B 1 26 ? -46.879 24.644 16.085 1.00 19.83 26 SER A N 1
ATOM 800 C CA . SER B 1 26 ? -47.579 25.711 16.793 1.00 25.12 26 SER A CA 1
ATOM 801 C C . SER B 1 26 ? -48.588 26.432 15.911 1.00 22.05 26 SER A C 1
ATOM 802 O O . SER B 1 26 ? -49.499 27.083 16.436 1.00 26.21 26 SER A O 1
ATOM 805 N N . GLY B 1 27 ? -48.445 26.335 14.590 1.00 19.46 27 GLY A N 1
ATOM 806 C CA . GLY B 1 27 ? -49.210 27.140 13.664 1.00 20.03 27 GLY A CA 1
ATOM 807 C C . GLY B 1 27 ? -48.495 28.384 13.185 1.00 16.42 27 GLY A C 1
ATOM 808 O O . GLY B 1 27 ? -48.971 29.030 12.244 1.00 17.88 27 GLY A O 1
ATOM 809 N N . GLU B 1 28 ? -47.373 28.742 13.802 1.00 16.47 28 GLU A N 1
ATOM 810 C CA . GLU B 1 28 ? -46.601 29.879 13.316 1.00 16.08 28 GLU A CA 1
ATOM 811 C C . GLU B 1 28 ? -46.083 29.621 11.910 1.00 15.27 28 GLU A C 1
ATOM 812 O O . GLU B 1 28 ? -45.692 28.503 11.577 1.00 15.92 28 GLU A O 1
ATOM 818 N N . VAL B 1 29 ? -46.043 30.674 11.092 1.00 14.07 29 VAL A N 1
ATOM 819 C CA . VAL B 1 29 ? -45.602 30.579 9.703 1.00 14.86 29 VAL A CA 1
ATOM 820 C C . VAL B 1 29 ? -44.378 31.459 9.502 1.00 12.06 29 VAL A C 1
ATOM 821 O O . VAL B 1 29 ? -44.312 32.579 10.020 1.00 13.49 29 VAL A O 1
ATOM 825 N N . TYR B 1 30 ? -43.398 30.943 8.756 1.00 10.88 30 TYR A N 1
ATOM 826 C CA . TYR B 1 30 ? -42.189 31.675 8.415 1.00 13.18 30 TYR A CA 1
ATOM 827 C C . TYR B 1 30 ? -41.963 31.571 6.912 1.00 13.70 30 TYR A C 1
ATOM 828 O O . TYR B 1 30 ? -42.157 30.498 6.336 1.00 14.39 30 TYR A O 1
ATOM 837 N N . TYR B 1 31 ? -41.555 32.672 6.272 1.00 11.25 31 TYR A N 1
ATOM 838 C CA . TYR B 1 31 ? -41.200 32.667 4.853 1.00 9.39 31 TYR A CA 1
ATOM 839 C C . TYR B 1 31 ? -39.721 33.013 4.688 1.00 11.29 31 TYR A C 1
ATOM 840 O O . TYR B 1 31 ? -39.216 33.919 5.351 1.00 14.11 31 TYR A O 1
ATOM 849 N N . GLY B 1 32 ? -39.024 32.307 3.800 1.00 11.11 32 GLY A N 1
ATOM 850 C CA . GLY B 1 32 ? -37.681 32.728 3.440 1.00 9.20 32 GLY A CA 1
ATOM 851 C C . GLY B 1 32 ? -37.000 31.705 2.553 1.00 14.02 32 GLY A C 1
ATOM 852 O O . GLY B 1 32 ? -37.657 30.911 1.886 1.00 12.36 32 GLY A O 1
ATOM 853 N N . VAL B 1 33 ? -35.672 31.748 2.560 1.00 10.94 33 VAL A N 1
ATOM 854 C CA . VAL B 1 33 ? -34.841 30.899 1.719 1.00 11.48 33 VAL A CA 1
ATOM 855 C C . VAL B 1 33 ? -34.208 29.826 2.593 1.00 13.64 33 VAL A C 1
ATOM 856 O O . VAL B 1 33 ? -33.579 30.134 3.612 1.00 12.71 33 VAL A O 1
ATOM 860 N N . ALA B 1 34 ? -34.345 28.570 2.173 1.00 9.87 34 ALA A N 1
ATOM 861 C CA . ALA B 1 34 ? -33.752 27.465 2.921 1.00 11.33 34 ALA A CA 1
ATOM 862 C C . ALA B 1 34 ? -32.234 27.515 2.786 1.00 15.76 34 ALA A C 1
ATOM 863 O O . ALA B 1 34 ? -31.701 27.369 1.682 1.00 15.66 34 ALA A O 1
ATOM 865 N N . ALA B 1 35 ? -31.532 27.712 3.903 1.00 15.61 35 ALA A N 1
ATOM 866 C CA . ALA B 1 35 ? -30.092 27.959 3.868 1.00 12.01 35 ALA A CA 1
ATOM 867 C C . ALA B 1 35 ? -29.252 26.733 4.202 1.00 17.15 35 ALA A C 1
ATOM 868 O O . ALA B 1 35 ? -28.318 26.398 3.468 1.00 20.31 35 ALA A O 1
ATOM 870 N N . ASP B 1 36 ? -29.544 26.060 5.305 1.00 15.36 36 ASP A N 1
ATOM 871 C CA . ASP B 1 36 ? -28.631 25.035 5.770 1.00 12.56 36 ASP A CA 1
ATOM 872 C C . ASP B 1 36 ? -29.351 24.222 6.829 1.00 12.63 36 ASP A C 1
ATOM 873 O O . ASP B 1 36 ? -30.384 24.641 7.361 1.00 14.84 36 ASP A O 1
ATOM 878 N N . THR B 1 37 ? -28.816 23.037 7.094 1.00 15.29 37 THR A N 1
ATOM 879 C CA . THR B 1 37 ? -29.238 22.223 8.222 1.00 16.22 37 THR A CA 1
ATOM 880 C C . THR B 1 37 ? -28.134 22.273 9.267 1.00 19.32 37 THR A C 1
ATOM 881 O O . THR B 1 37 ? -26.951 22.172 8.934 1.00 17.84 37 THR A O 1
ATOM 885 N N . GLN B 1 38 ? -28.516 22.480 10.519 1.00 17.86 38 GLN A N 1
ATOM 886 C CA . GLN B 1 38 ? -27.525 22.517 11.576 1.00 17.75 38 GLN A CA 1
ATOM 887 C C . GLN B 1 38 ? -28.246 22.276 12.886 1.00 16.19 38 GLN A C 1
ATOM 888 O O . GLN B 1 38 ? -29.472 22.359 12.955 1.00 21.25 38 GLN A O 1
ATOM 894 N N . ARG B 1 39 ? -27.470 21.958 13.913 1.00 18.17 39 ARG A N 1
ATOM 895 C CA . ARG B 1 39 ? -28.006 21.840 15.259 1.00 19.21 39 ARG A CA 1
ATOM 896 C C . ARG B 1 39 ? -28.003 23.212 15.918 1.00 21.89 39 ARG A C 1
ATOM 897 O O . ARG B 1 39 ? -27.097 24.018 15.687 1.00 24.87 39 ARG A O 1
ATOM 905 N N . ASN B 1 40 ? -29.022 23.480 16.730 1.00 17.17 40 ASN A N 1
ATOM 906 C CA . ASN B 1 40 ? -29.029 24.697 17.529 1.00 17.85 40 ASN A CA 1
ATOM 907 C C . ASN B 1 40 ? -28.186 24.457 18.783 1.00 16.95 40 ASN A C 1
ATOM 908 O O . ASN B 1 40 ? -27.558 23.406 18.943 1.00 19.25 40 ASN A O 1
ATOM 913 N N . SER B 1 41 ? -28.158 25.438 19.686 1.00 19.83 41 SER A N 1
ATOM 914 C CA . SER B 1 41 ? -27.310 25.350 20.870 1.00 22.69 41 SER A CA 1
ATOM 915 C C . SER B 1 41 ? -27.755 24.240 21.811 1.00 20.88 41 SER A C 1
ATOM 916 O O . SER B 1 41 ? -26.948 23.757 22.613 1.00 22.57 41 SER A O 1
ATOM 919 N N . GLN B 1 42 ? -29.020 23.836 21.723 1.00 20.16 42 GLN A N 1
ATOM 920 C CA . GLN B 1 42 ? -29.584 22.741 22.496 1.00 20.58 42 GLN A CA 1
ATOM 921 C C . GLN B 1 42 ? -29.375 21.383 21.835 1.00 19.67 42 GLN A C 1
ATOM 922 O O . GLN B 1 42 ? -29.896 20.375 22.337 1.00 20.36 42 GLN A O 1
ATOM 928 N N . LYS B 1 43 ? -28.629 21.349 20.724 1.00 18.64 43 LYS A N 1
ATOM 929 C CA . LYS B 1 43 ? -28.273 20.156 19.964 1.00 19.46 43 LYS A CA 1
ATOM 930 C C . LYS B 1 43 ? -29.460 19.562 19.218 1.00 17.67 43 LYS A C 1
ATOM 931 O O . LYS B 1 43 ? -29.433 18.391 18.839 1.00 18.28 43 LYS A O 1
ATOM 937 N N . GLN B 1 44 ? -30.490 20.362 18.966 1.00 16.83 44 GLN A N 1
ATOM 938 C CA . GLN B 1 44 ? -31.661 19.918 18.222 1.00 16.50 44 GLN A CA 1
ATOM 939 C C . GLN B 1 44 ? -31.439 20.164 16.740 1.00 15.25 44 GLN A C 1
ATOM 940 O O . GLN B 1 44 ? -30.908 21.205 16.362 1.00 17.29 44 GLN A O 1
ATOM 946 N N . GLU B 1 45 ? -31.839 19.209 15.901 1.00 15.64 45 GLU A N 1
ATOM 947 C CA . GLU B 1 45 ? -31.661 19.400 14.464 1.00 14.83 45 GLU A CA 1
ATOM 948 C C . GLU B 1 45 ? -32.610 20.485 13.984 1.00 14.66 45 GLU A C 1
ATOM 949 O O . GLU B 1 45 ? -33.799 20.470 14.322 1.00 14.57 45 GLU A O 1
ATOM 955 N N . CYS B 1 46 ? -32.081 21.419 13.198 1.00 14.17 46 CYS A N 1
ATOM 956 C CA . CYS B 1 46 ? -32.830 22.569 12.705 1.00 11.41 46 CYS A CA 1
ATOM 957 C C . CYS B 1 46 ? -32.588 22.765 11.220 1.00 14.53 46 CYS A C 1
ATOM 958 O O . CYS B 1 46 ? -31.597 22.288 10.653 1.00 12.99 46 CYS A O 1
ATOM 961 N N . ILE B 1 47 ? -33.505 23.502 10.602 1.00 12.53 47 ILE A N 1
ATOM 962 C CA . ILE B 1 47 ? -33.259 24.148 9.318 1.00 14.14 47 ILE A CA 1
ATOM 963 C C . ILE B 1 47 ? -33.016 25.623 9.586 1.00 13.98 47 ILE A C 1
ATOM 964 O O . ILE B 1 47 ? -33.755 26.258 10.359 1.00 13.51 47 ILE A O 1
ATOM 969 N N . ALA B 1 48 ? -31.941 26.152 9.004 1.00 12.56 48 ALA A N 1
ATOM 970 C CA . ALA B 1 48 ? -31.704 27.588 9.006 1.00 9.00 48 ALA A CA 1
ATOM 971 C C . ALA B 1 48 ? -32.484 28.199 7.852 1.00 8.66 48 ALA A C 1
ATOM 972 O O . ALA B 1 48 ? -32.244 27.873 6.687 1.00 12.72 48 ALA A O 1
ATOM 974 N N . LEU B 1 49 ? -33.447 29.041 8.182 1.00 8.85 49 LEU A N 1
ATOM 975 C CA . LEU B 1 49 ? -34.294 29.706 7.203 1.00 11.35 49 LEU A CA 1
ATOM 976 C C . LEU B 1 49 ? -33.939 31.189 7.203 1.00 9.38 49 LEU A C 1
ATOM 977 O O . LEU B 1 49 ? -34.120 31.879 8.215 1.00 11.04 49 LEU A O 1
ATOM 982 N N . ARG B 1 50 ? -33.452 31.679 6.067 1.00 8.42 50 ARG A N 1
ATOM 983 C C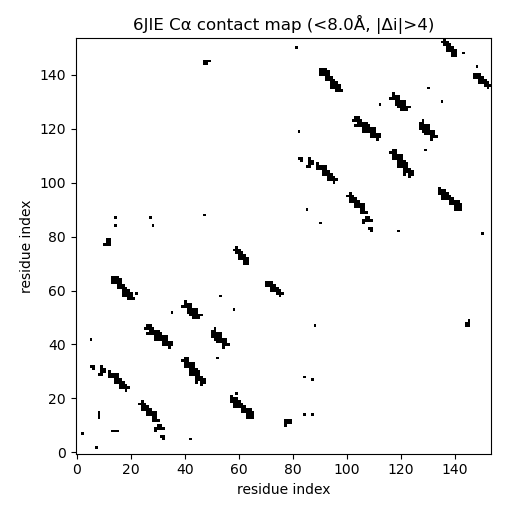A . ARG B 1 50 ? -33.079 33.087 5.938 1.00 10.76 50 ARG A CA 1
ATOM 984 C C . ARG B 1 50 ? -34.328 33.887 5.619 1.00 21.24 50 ARG A C 1
ATOM 985 O O . ARG B 1 50 ? -34.839 33.828 4.498 1.00 13.09 50 ARG A O 1
ATOM 993 N N . GLY B 1 51 ? -34.827 34.629 6.605 1.00 9.81 51 GLY A N 1
ATOM 994 C CA . GLY B 1 51 ? -35.981 35.473 6.407 1.00 10.80 51 GLY A CA 1
ATOM 995 C C . GLY B 1 51 ? -35.595 36.847 5.888 1.00 15.50 51 GLY A C 1
ATOM 996 O O . GLY B 1 51 ? -34.431 37.152 5.633 1.00 14.77 51 GLY A O 1
ATOM 997 N N . GLU B 1 52 ? -36.614 37.692 5.743 1.00 17.28 52 GLU A N 1
ATOM 998 C CA . GLU B 1 52 ? -36.391 39.015 5.166 1.00 17.60 52 GLU A CA 1
ATOM 999 C C . GLU B 1 52 ? -35.402 39.817 5.998 1.00 19.07 52 GLU A C 1
ATOM 1000 O O . GLU B 1 52 ? -34.489 40.441 5.452 1.00 17.63 52 GLU A O 1
ATOM 1006 N N . GLU B 1 53 ? -35.532 39.767 7.325 1.00 18.41 53 GLU A N 1
ATOM 1007 C CA . GLU B 1 53 ? -34.703 40.578 8.198 1.00 21.44 53 GLU A CA 1
ATOM 1008 C C . GLU B 1 53 ? -33.821 39.765 9.134 1.00 21.18 53 GLU A C 1
ATOM 1009 O O . GLU B 1 53 ? -32.926 40.341 9.763 1.00 23.76 53 GLU A O 1
ATOM 1015 N N . GLU B 1 54 ? -34.029 38.466 9.206 1.00 18.53 54 GLU A N 1
ATOM 1016 C CA . GLU B 1 54 ? -33.202 37.648 10.073 1.00 18.42 54 GLU A CA 1
ATOM 1017 C C . GLU B 1 54 ? -33.267 36.183 9.681 1.00 20.84 54 GLU A C 1
ATOM 1018 O O . GLU B 1 54 ? -34.069 35.794 8.852 1.00 17.61 54 GLU A O 1
ATOM 1024 N N . THR B 1 55 ? -32.395 35.396 10.289 1.00 17.05 55 THR A N 1
ATOM 1025 C CA . THR B 1 55 ? -32.359 33.965 10.024 1.00 13.07 55 THR A C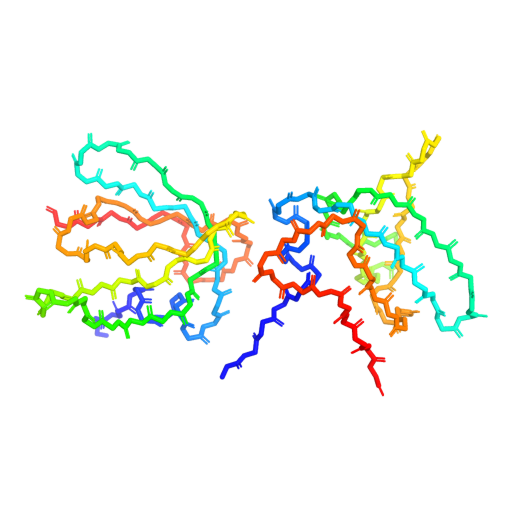A 1
ATOM 1026 C C . THR B 1 55 ?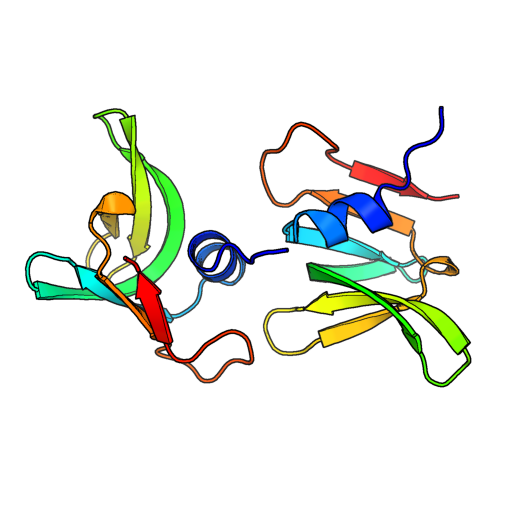 -32.821 33.233 11.273 1.00 15.52 55 THR A C 1
ATOM 1027 O O . THR B 1 55 ? -32.429 33.591 12.391 1.00 17.66 55 THR A O 1
ATOM 1031 N N . TRP B 1 56 ? -33.698 32.256 11.088 1.00 12.16 56 TRP A N 1
ATOM 1032 C CA . TRP B 1 56 ? -34.219 31.469 12.198 1.00 16.23 56 TRP A CA 1
ATOM 1033 C C . TRP B 1 56 ? -33.680 30.050 12.118 1.00 13.09 56 TRP A C 1
ATOM 1034 O O . TRP B 1 56 ? -33.597 29.467 11.028 1.00 12.81 56 TRP A O 1
ATOM 1045 N N . LEU B 1 57 ? -33.351 29.488 13.285 1.00 15.35 57 LEU A N 1
ATOM 1046 C CA . LEU B 1 57 ? -33.051 28.062 13.433 1.00 15.18 57 LEU A CA 1
ATOM 1047 C C . LEU B 1 57 ? -34.329 27.394 13.918 1.00 11.89 57 LEU A C 1
ATOM 1048 O O . LEU B 1 57 ? -34.690 27.489 15.098 1.00 11.51 57 LEU A O 1
ATOM 1053 N N . LEU B 1 58 ? -35.025 26.742 13.000 1.00 10.60 58 LEU A N 1
ATOM 1054 C CA . LEU B 1 58 ? -36.326 26.153 13.278 1.00 13.97 58 LEU A CA 1
ATOM 1055 C C . LEU B 1 58 ? -36.178 24.646 13.408 1.00 12.99 58 LEU A C 1
ATOM 1056 O O . LEU B 1 58 ? -35.624 23.988 12.520 1.00 15.70 58 LEU A O 1
ATOM 1061 N N . GLU B 1 59 ? -36.667 24.099 14.517 1.00 16.52 59 GLU A N 1
ATOM 1062 C CA . GLU B 1 59 ? -36.484 22.676 14.772 1.00 14.17 59 GLU A CA 1
ATOM 1063 C C . GLU B 1 59 ? -37.218 21.844 13.734 1.00 11.72 59 GLU A C 1
ATOM 1064 O O . GLU B 1 59 ? -38.424 22.021 13.521 1.00 11.71 59 GLU A O 1
ATOM 1070 N N . THR B 1 60 ? -36.508 20.894 13.125 1.00 14.91 60 THR A N 1
ATOM 1071 C CA . THR B 1 60 ? -37.173 20.033 12.155 1.00 13.98 60 THR A CA 1
ATOM 1072 C C . THR B 1 60 ? -38.254 19.179 12.808 1.00 20.10 60 THR A C 1
ATOM 1073 O O . THR B 1 60 ? -39.274 18.897 12.167 1.00 17.07 60 THR A O 1
ATOM 1077 N N . ASP B 1 61 ? -38.069 18.782 14.081 1.00 15.33 61 ASP A N 1
ATOM 1078 C CA . ASP B 1 61 ? -39.110 18.052 14.809 1.00 16.89 61 ASP A CA 1
ATOM 1079 C C . ASP B 1 61 ? -40.387 18.864 14.961 1.00 25.58 61 ASP A C 1
ATOM 1080 O O . ASP B 1 61 ? -41.444 18.286 15.230 1.00 25.77 61 ASP A O 1
ATOM 1085 N N . GLN B 1 62 ? -40.315 20.188 14.820 1.00 17.58 62 GLN A N 1
ATOM 1086 C CA . GLN B 1 62 ? -41.469 21.048 15.036 1.00 15.18 62 GLN A CA 1
ATOM 1087 C C . GLN B 1 62 ? -42.1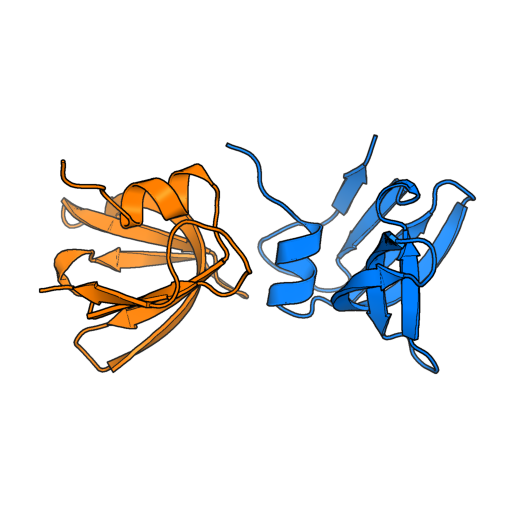04 21.499 13.734 1.00 14.27 62 GLN A C 1
ATOM 1088 O O . GLN B 1 62 ? -43.050 22.292 13.761 1.00 14.79 62 GLN A O 1
ATOM 1094 N N . LEU B 1 63 ? -41.603 21.017 12.596 1.00 13.05 63 LEU A N 1
ATOM 1095 C CA . LEU B 1 63 ? -42.178 21.384 11.309 1.00 15.63 63 LEU A CA 1
ATOM 1096 C C . LEU B 1 63 ? -43.480 20.639 11.089 1.00 17.91 63 LEU A C 1
ATOM 1097 O O . LEU B 1 63 ? -43.560 19.426 11.317 1.00 21.91 63 LEU A O 1
ATOM 1102 N N . SER B 1 64 ? -44.498 21.365 10.623 1.00 14.04 64 SER A N 1
ATOM 1103 C CA . SER B 1 64 ? -45.738 20.749 10.157 1.00 15.61 64 SER A CA 1
ATOM 1104 C C . SER B 1 64 ? -45.769 20.615 8.637 1.00 15.88 64 SER A C 1
ATOM 1105 O O . SER B 1 64 ? -46.134 19.559 8.108 1.00 17.17 64 SER A O 1
ATOM 1108 N N . SER B 1 65 ? -45.395 21.670 7.921 1.00 14.12 65 SER A N 1
ATOM 1109 C CA . SER B 1 65 ? -45.390 21.633 6.465 1.00 13.62 65 SER A CA 1
ATOM 1110 C C . SER B 1 65 ? -44.346 22.599 5.926 1.00 16.67 65 SER A C 1
ATOM 1111 O O . SER B 1 65 ? -43.988 23.584 6.575 1.00 13.02 65 SER A O 1
ATOM 1114 N N . MET B 1 66 ? -43.870 22.290 4.724 1.00 13.31 66 MET A N 1
ATOM 1115 C CA . MET B 1 66 ? -42.974 23.139 3.945 1.00 10.90 66 MET A CA 1
ATOM 1116 C C . MET B 1 66 ? -43.620 23.303 2.581 1.00 13.28 66 MET A C 1
ATOM 1117 O O . MET B 1 66 ? -43.836 22.308 1.879 1.00 13.02 66 MET A O 1
ATOM 1122 N N . GLU B 1 67 ? -43.945 24.539 2.211 1.00 12.39 67 GLU A N 1
ATOM 1123 C CA . GLU B 1 67 ? -44.569 24.828 0.931 1.00 13.83 67 GLU A CA 1
ATOM 1124 C C . GLU B 1 67 ? -43.596 25.578 0.036 1.00 17.52 67 GLU A C 1
ATOM 1125 O O . GLU B 1 67 ? -42.882 26.474 0.492 1.00 14.72 67 GLU A O 1
ATOM 1131 N N . ALA B 1 68 ? -43.567 25.202 -1.240 1.00 14.56 68 ALA A N 1
ATOM 1132 C CA . ALA B 1 68 ? -42.701 25.880 -2.194 1.00 15.60 68 ALA A CA 1
ATOM 1133 C C . ALA B 1 68 ? -43.233 27.269 -2.514 1.00 16.38 68 ALA A C 1
ATOM 1134 O O . ALA B 1 68 ? -44.437 27.463 -2.706 1.00 19.74 68 ALA A O 1
ATOM 1136 N N . LEU B 1 69 ? -42.329 28.247 -2.545 1.00 17.78 69 LEU A N 1
ATOM 1137 C CA . LEU B 1 69 ? -42.661 29.584 -3.009 1.00 18.45 69 LEU A CA 1
ATOM 1138 C C . LEU B 1 69 ? -42.190 29.820 -4.432 1.00 29.18 69 LEU A C 1
ATOM 1139 O O . LEU B 1 69 ? -42.339 30.929 -4.954 1.00 27.04 69 LEU A O 1
ATOM 1144 N N . SER B 1 70 ? -41.626 28.803 -5.069 1.00 20.43 70 SER A N 1
ATOM 1145 C CA . SER B 1 70 ? -41.242 28.882 -6.471 1.00 22.95 70 SER A CA 1
ATOM 1146 C C . SER B 1 70 ? -41.670 27.605 -7.170 1.00 27.09 70 SER A C 1
ATOM 1147 O O . SER B 1 70 ? -41.739 26.538 -6.557 1.00 25.26 70 SER A O 1
ATOM 1150 N N . GLU B 1 71 ? -41.933 27.717 -8.466 1.00 28.70 71 GLU A N 1
ATOM 1151 C CA . GLU B 1 71 ? -42.257 26.536 -9.253 1.00 32.60 71 GLU A CA 1
ATOM 1152 C C . GLU B 1 71 ? -40.975 25.761 -9.522 1.00 28.48 71 GLU A C 1
ATOM 1153 O O . GLU B 1 71 ? -40.043 26.291 -10.134 1.00 33.24 71 GLU A O 1
ATOM 1159 N N . GLN B 1 72 ? -40.911 24.520 -9.053 1.00 24.76 72 GLN A N 1
ATOM 1160 C CA . GLN B 1 72 ? -39.729 23.697 -9.262 1.00 28.99 72 GLN A CA 1
ATOM 1161 C C . GLN B 1 72 ? -40.144 22.236 -9.261 1.00 23.73 72 GLN A C 1
ATOM 1162 O O . GLN B 1 72 ? -41.234 21.896 -8.779 1.00 24.35 72 GLN A O 1
ATOM 1168 N N . PRO B 1 73 ? -39.296 21.332 -9.794 1.00 27.48 73 PRO A N 1
ATOM 1169 C CA . PRO B 1 73 ? -39.737 19.946 -10.003 1.00 34.53 73 PRO A CA 1
ATOM 1170 C C . PRO B 1 73 ? -39.496 19.021 -8.822 1.00 26.69 73 PRO A C 1
ATOM 1171 O O . PRO B 1 73 ? -39.381 17.806 -9.007 1.00 33.84 73 PRO A O 1
ATOM 1175 N N . HIS B 1 74 ? -39.404 19.565 -7.613 1.00 22.92 74 HIS A N 1
ATOM 1176 C CA . HIS B 1 74 ? -39.154 18.752 -6.429 1.00 21.34 74 HIS A CA 1
ATOM 1177 C C . HIS B 1 74 ? -40.383 18.584 -5.554 1.00 18.91 74 HIS A C 1
ATOM 1178 O O . HIS B 1 74 ? -40.696 17.464 -5.143 1.00 24.24 74 HIS A O 1
ATOM 1185 N N . PHE B 1 75 ? -41.082 19.673 -5.260 1.00 17.55 75 PHE A N 1
ATOM 1186 C CA . PHE B 1 75 ? -42.293 19.584 -4.457 1.00 15.80 75 PHE A CA 1
ATOM 1187 C C . PHE B 1 75 ? -43.055 20.891 -4.569 1.00 20.91 75 PHE A C 1
ATOM 1188 O O . PHE B 1 75 ? -42.465 21.952 -4.816 1.00 16.32 75 PHE A O 1
ATOM 1196 N N . SER B 1 76 ? -44.375 20.799 -4.397 1.00 18.68 76 SER A N 1
ATOM 1197 C CA . SER B 1 76 ? -45.184 21.962 -4.039 1.00 17.46 76 SER A CA 1
ATOM 1198 C C . SER B 1 76 ? -45.385 22.074 -2.536 1.00 17.51 76 SER A C 1
ATOM 1199 O O . SER B 1 76 ? -45.363 23.181 -1.978 1.00 15.18 76 SER A O 1
ATOM 1202 N N . VAL B 1 77 ? -45.562 20.942 -1.857 1.00 15.23 77 VAL A N 1
ATOM 1203 C CA . VAL B 1 77 ? -45.706 20.929 -0.406 1.00 13.29 77 VAL A CA 1
ATOM 1204 C C . VAL B 1 77 ? -45.174 19.599 0.118 1.00 19.77 77 VAL A C 1
ATOM 1205 O O . VAL B 1 77 ? -45.295 18.559 -0.539 1.00 19.13 77 VAL A O 1
ATOM 1209 N N . ILE B 1 78 ? -44.569 19.642 1.305 1.00 12.70 78 ILE A N 1
ATOM 1210 C CA . ILE B 1 78 ? -44.179 18.450 2.055 1.00 15.48 78 ILE A CA 1
ATOM 1211 C C . ILE B 1 78 ? -44.829 18.560 3.426 1.00 15.60 78 ILE A C 1
ATOM 1212 O O . ILE B 1 78 ? -44.652 19.570 4.114 1.00 16.18 78 ILE A O 1
ATOM 1217 N N . HIS B 1 79 ? -45.592 17.540 3.811 1.00 17.52 79 HIS A N 1
ATOM 1218 C CA . HIS B 1 79 ? -46.213 17.476 5.127 1.00 18.10 79 HIS A CA 1
ATOM 1219 C C . HIS B 1 79 ? -45.395 16.561 6.028 1.00 24.11 79 HIS A C 1
ATOM 1220 O O . HIS B 1 79 ? -45.006 15.466 5.611 1.00 23.52 79 HIS A O 1
ATOM 1227 N N . PHE B 1 80 ? -45.142 17.003 7.260 1.00 16.96 80 PHE A N 1
ATOM 1228 C CA . PHE B 1 80 ? -44.416 16.205 8.237 1.00 18.06 80 PHE A CA 1
ATOM 1229 C C . PHE B 1 80 ? -45.376 15.700 9.307 1.00 29.60 80 PHE A C 1
ATOM 1230 O O . PHE B 1 80 ? -46.316 16.405 9.693 1.00 28.05 80 PHE A O 1
ATOM 1238 N N . LYS B 1 81 ? -45.150 14.463 9.748 1.00 30.09 81 LYS A N 1
ATOM 1239 C CA . LYS B 1 81 ? -45.924 13.812 10.814 1.00 38.53 81 LYS A CA 1
ATOM 1240 C C . LYS B 1 81 ? -47.343 13.472 10.374 1.00 52.20 81 LYS A C 1
ATOM 1241 O O . LYS B 1 81 ? -48.093 12.832 11.116 1.00 65.31 81 LYS A O 1
#

B-factor: mean 23.21, std 12.49, range [7.36, 69.41]

Secondary structure (DSSP, 8-state):
----HHHHHHHTT-EEEEEETTS-EEEEEEEEEEE-TT--EEEEEE-SS-EEEEEGGGEEEEEESS--SS-SEEE--/----HHHHHHHTT-EEEEEETT--EEEEEEEEEEE-TT--EEEEEE-SS-EEEEEGGGEEEEEESS--SS-SEEE--

Organism: Vibrio cholerae serotype O1 (strain ATCC 39541 / Classical Ogawa 395 / O395) (NCBI:txid345073)

Foldseek 3Di:
DDDDVLQVQQVVQFWKWWAFLVRDIFTATFHHWDADPVRAIFTWGQGPPGIDTHHPVGTQKIAGPDDDDPDGIGGDD/DDDDVLQVQQVVQFWKWWAWLVRDIATATFHDWDADPVRAIFTWGQGPVGTDTHGPVGTAKIAGPDDDDPDRMDGDD

Radius of gyration: 17.07 Å; Cα contacts (8 Å, |Δi|>4): 317; chains: 2; bounding box: 38×47×49 Å

Solvent-accessible surface area: 9331 Å² total; per-residue (Å²): 159,174,162,80,67,15,109,27,0,10,102,98,16,16,2,0,49,0,28,17,107,100,46,96,59,34,108,0,6,0,7,75,64,85,142,23,109,130,144,65,104,1,0,3,0,93,0,83,144,94,61,63,74,14,55,28,98,76,1,39,13,0,55,18,58,34,181,33,125,66,17,86,70,35,142,49,155,94,161,61,79,58,18,52,6,0,12,46,20,105,5,44,0,52,0,27,16,99,99,46,95,59,35,117,14,61,0,11,72,59,79,148,25,106,132,142,65,95,0,0,5,0,135,16,169,158,102,64,66,74,14,52,26,101,78,0,40,12,0,61,24,84,44,190,33,78,22,17,91,62,34,140,39,183

Nearest PDB structures (foldseek):
  6jie-assembly1_A  TM=1.009E+00  e=1.407E-13  Vibrio cholerae O395
  8ptm-assembly1_b  TM=7.508E-01  e=1.064E-03  Escherichia coli
  8qkh-assembly1_s  TM=5.144E-01  e=3.050E-01  Staphylococcus phage 812
  6hq9-assembly2_B  TM=6.160E-01  e=1.059E+00  Homo sapiens
  8ewc-assembly1_BE  TM=5.756E-01  e=1.255E+00  Saccharomyces cerevisiae

InterPro domains:
  IPR009778 Modulator of Rho-dependent transcription termination [PF07073] (1-80)
  IPR023534 Rof/RNase P-like [SSF101744] (1-80)
  IPR038626 Rof-like superfamily [G3DSA:2.30.30.400] (2-72)

Sequence (154 aa):
SQYDYIELACLFHLPVKLTMKSGEVYYGVAADTQRNSQKQECIALRGEEETWLLETDQLSSMEALSEQPHFSVIHFKSQYDYIELACLFHLPVKLTMKSGEVYYGVAADTQRNSQKQECIALRGEEETWLLETDQLSSMEALSEQPHFSVIHFK